Protein AF-A0A401USU6-F1 (afdb_monomer_lite)

Sequence (136 aa):
MRVVVKKDGTLGKVVIGNFDHKGKEMFHPVKFGSYYESDLQLLSEIEYAEANKQDYIDYIEKDFSWGTVIKTHTIGEYQIIEYTDSENTISFHPYINYIDTNYTFKSLEKAMTGVIIYKYDGANSRANEYLWKMIK

Seco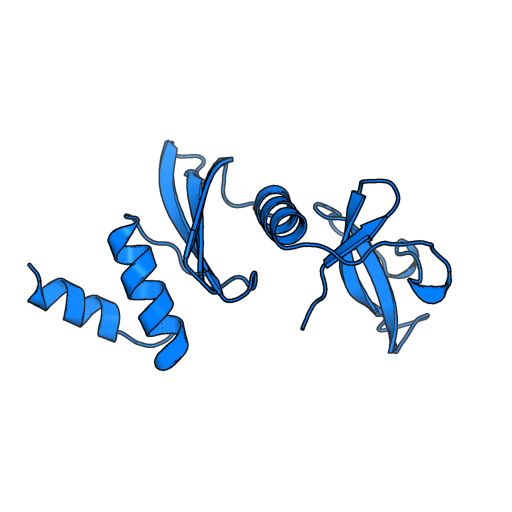ndary structure (DSSP, 8-state):
---EEEETTEEEEEEEB-STTBT-EEEEETT--S--GGGSEEGGGS--EE--HHHHHHHHHHH--SSEEEEEEEETTEEEEEEE-TT--EEEEEEETTEE----BSSHHHHHHHHHHHHHH-TT--HHHHHHHH--

pLDDT: mean 92.07, std 7.05, range [46.34, 98.5]

Foldseek 3Di:
DFFWKAAPNFIFTWDADVPPRHRFTWTGTAPNDDDDPVVTHGPVVGDIGGDDPVSLVVRLQSNDDQAHFPDWDDDPQKIWTFGAGPVRQTKIFMDGNSHGLVDIDRDPVLVVLVVVCCVPVNDPDPVSVVVVVVVD

Radius of gyration: 17.33 Å; chains: 1; bounding box: 37×31×53 Å

Organism: NCBI:txid360422

Structure (mmCIF, N/CA/C/O backbone):
data_AF-A0A401USU6-F1
#
_entry.id   AF-A0A401USU6-F1
#
loop_
_atom_site.group_PDB
_atom_site.id
_atom_site.type_symbol
_atom_site.label_atom_id
_atom_site.label_alt_id
_atom_site.label_comp_id
_atom_site.label_asym_id
_atom_site.label_entity_id
_atom_site.label_seq_id
_atom_site.pdbx_PDB_ins_code
_atom_site.Cartn_x
_atom_site.Cartn_y
_atom_site.Cartn_z
_atom_site.occupancy
_atom_site.B_iso_or_equiv
_atom_site.auth_seq_id
_atom_site.auth_comp_id
_atom_site.auth_asym_id
_atom_site.auth_atom_id
_atom_site.pdbx_PDB_model_num
ATOM 1 N N . MET A 1 1 ? -10.259 -9.257 3.876 1.00 46.34 1 MET A N 1
ATOM 2 C CA . MET A 1 1 ? -9.883 -7.981 3.231 1.00 46.34 1 MET A CA 1
ATOM 3 C C . MET A 1 1 ? -9.472 -7.031 4.346 1.00 46.34 1 MET A C 1
ATOM 5 O O . MET A 1 1 ? -10.231 -6.930 5.299 1.00 46.34 1 MET A O 1
ATOM 9 N N . ARG A 1 2 ? -8.269 -6.442 4.320 1.00 63.75 2 ARG A N 1
ATOM 10 C CA . ARG A 1 2 ? -7.890 -5.413 5.307 1.00 63.75 2 ARG A CA 1
ATOM 11 C C . ARG A 1 2 ? -8.489 -4.098 4.818 1.00 63.75 2 ARG A C 1
ATOM 13 O O . ARG A 1 2 ? -8.101 -3.627 3.756 1.00 63.75 2 ARG A O 1
ATOM 20 N N . VAL A 1 3 ? -9.499 -3.599 5.521 1.00 87.69 3 VAL A N 1
ATOM 21 C CA . VAL A 1 3 ? -10.271 -2.418 5.115 1.00 87.69 3 VAL A CA 1
ATOM 22 C C . VAL A 1 3 ? -9.495 -1.163 5.506 1.00 87.69 3 VAL A C 1
ATOM 24 O O . VAL A 1 3 ? -8.934 -1.110 6.599 1.00 87.69 3 VAL A O 1
ATOM 27 N N . VAL A 1 4 ? -9.433 -0.169 4.621 1.00 92.81 4 VAL A N 1
ATOM 28 C CA . VAL A 1 4 ? -8.962 1.179 4.973 1.00 92.81 4 VAL A CA 1
ATOM 29 C C . VAL A 1 4 ? -10.167 2.000 5.426 1.00 92.81 4 VAL A C 1
ATOM 31 O O . VAL A 1 4 ? -11.243 1.918 4.832 1.00 92.81 4 VAL A O 1
ATOM 34 N N . VAL A 1 5 ? -9.993 2.784 6.484 1.00 95.56 5 VAL A N 1
ATOM 35 C CA . VAL A 1 5 ? -11.005 3.699 7.024 1.00 95.56 5 VAL A CA 1
ATOM 36 C C . VAL A 1 5 ? -10.381 5.059 7.317 1.00 95.56 5 VAL A C 1
ATOM 38 O O . VAL A 1 5 ? -9.156 5.196 7.424 1.00 95.56 5 VAL A O 1
ATOM 41 N N . LYS A 1 6 ? -11.230 6.077 7.445 1.00 95.81 6 LYS A N 1
ATOM 42 C CA . LYS A 1 6 ? -10.829 7.461 7.693 1.00 95.81 6 LYS A CA 1
ATOM 43 C C . LYS A 1 6 ? -11.429 7.965 8.997 1.00 95.81 6 LYS A C 1
ATOM 45 O O . LYS A 1 6 ? -12.647 8.000 9.141 1.00 95.81 6 LYS A O 1
ATOM 50 N N . LYS A 1 7 ? -10.570 8.397 9.915 1.00 93.38 7 LYS A N 1
ATOM 51 C CA . LYS A 1 7 ? -10.929 8.964 11.218 1.00 93.38 7 LYS A CA 1
ATOM 52 C C . LYS A 1 7 ? -10.303 10.343 11.357 1.00 93.38 7 LYS A C 1
ATOM 54 O O . LYS A 1 7 ? -9.089 10.459 11.230 1.00 93.38 7 LYS A O 1
ATOM 59 N N . ASP A 1 8 ? -11.101 11.379 11.611 1.00 91.88 8 ASP A N 1
ATOM 60 C CA . ASP A 1 8 ? -10.613 12.755 11.823 1.00 91.88 8 ASP A CA 1
ATOM 61 C C . ASP A 1 8 ? -9.638 13.233 10.720 1.00 91.88 8 ASP A C 1
ATOM 63 O O . ASP A 1 8 ? -8.612 13.857 10.980 1.00 91.88 8 ASP A O 1
ATOM 67 N N . GLY A 1 9 ? -9.902 12.852 9.463 1.00 90.25 9 GLY A N 1
ATOM 68 C CA . GLY A 1 9 ? -9.023 13.138 8.318 1.00 90.25 9 GLY A CA 1
ATOM 69 C C . GLY A 1 9 ? -7.778 12.243 8.194 1.00 90.25 9 GLY A C 1
ATOM 70 O O . GLY A 1 9 ? -7.108 12.277 7.161 1.00 90.25 9 GLY A O 1
ATOM 71 N N . THR A 1 10 ? -7.498 11.399 9.185 1.00 94.00 10 THR A N 1
ATOM 72 C CA . THR A 1 10 ? -6.400 10.425 9.193 1.00 94.00 10 THR A CA 1
ATOM 73 C C . THR A 1 10 ? -6.845 9.101 8.581 1.00 94.00 10 THR A C 1
ATOM 75 O O . THR A 1 10 ? -7.875 8.543 8.955 1.00 94.00 10 THR A O 1
ATOM 78 N N . LEU A 1 11 ? -6.053 8.579 7.645 1.00 96.19 11 LEU A N 1
ATOM 79 C CA . LEU A 1 11 ? -6.266 7.254 7.065 1.00 96.19 11 LEU A CA 1
ATOM 80 C C . LEU A 1 11 ? -5.614 6.182 7.932 1.00 96.19 11 LEU A C 1
ATOM 82 O O . LEU A 1 11 ? -4.535 6.391 8.486 1.00 96.19 11 LEU A O 1
ATOM 86 N N . GLY A 1 12 ? -6.240 5.016 7.999 1.00 95.00 12 GLY A N 1
ATOM 87 C CA . GLY A 1 12 ? -5.697 3.863 8.698 1.00 95.00 12 GLY A CA 1
ATOM 88 C C . GLY A 1 12 ? -6.298 2.564 8.195 1.00 95.00 12 GLY A C 1
ATOM 89 O O . GLY A 1 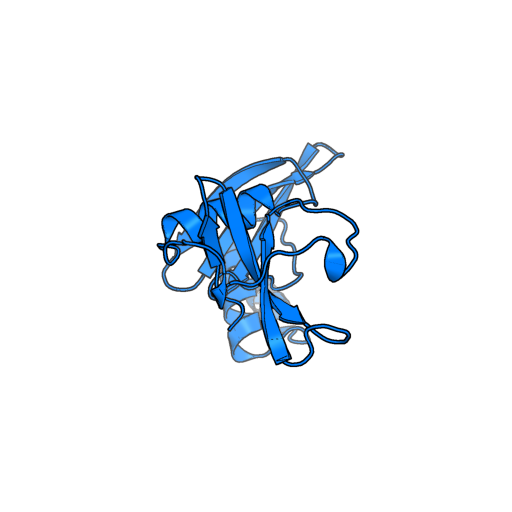12 ? -7.327 2.556 7.522 1.00 95.00 12 GLY A O 1
ATOM 90 N N . LYS A 1 13 ? -5.641 1.459 8.527 1.00 93.56 13 LYS A N 1
ATOM 91 C CA . LYS A 1 13 ? -6.138 0.111 8.259 1.00 93.56 13 LYS A CA 1
ATOM 92 C C . LYS A 1 13 ? -6.891 -0.420 9.474 1.00 93.56 13 LYS A C 1
ATOM 94 O O . LYS A 1 13 ? -6.515 -0.156 10.617 1.00 93.56 13 LYS A O 1
ATOM 99 N N . VAL A 1 14 ? -7.905 -1.230 9.216 1.00 94.25 14 VAL A N 1
ATOM 100 C CA . VAL A 1 14 ? -8.551 -2.060 10.229 1.00 94.25 14 VAL A CA 1
ATOM 101 C C . VAL A 1 14 ? -7.654 -3.260 10.529 1.00 94.25 14 VAL A C 1
ATOM 103 O O . VAL A 1 14 ? -7.253 -3.998 9.620 1.00 94.25 14 VAL A O 1
ATOM 106 N N . VAL A 1 15 ? -7.335 -3.458 11.805 1.00 92.56 15 VAL A N 1
ATOM 107 C CA . VAL A 1 15 ? -6.616 -4.635 12.309 1.00 92.56 15 VAL A CA 1
ATOM 108 C C . VAL A 1 15 ? -7.454 -5.363 13.352 1.00 92.56 15 VAL A C 1
ATOM 110 O O . VAL A 1 15 ? -8.334 -4.772 13.968 1.00 92.56 15 VAL A O 1
ATOM 113 N N . ILE A 1 16 ? -7.184 -6.653 13.542 1.00 93.06 16 ILE A N 1
ATOM 114 C CA . ILE A 1 16 ? -7.842 -7.461 14.571 1.00 93.06 16 ILE A CA 1
ATOM 115 C C . ILE A 1 16 ? -6.914 -7.555 15.779 1.00 93.06 16 ILE A C 1
ATOM 117 O O . ILE A 1 16 ? -5.756 -7.952 15.626 1.00 93.06 16 ILE A O 1
ATOM 121 N N . GLY A 1 17 ? -7.424 -7.193 16.957 1.00 92.00 17 GLY A N 1
ATOM 122 C CA . GLY A 1 17 ? -6.716 -7.362 18.223 1.00 92.00 17 GLY A CA 1
ATOM 123 C C . GLY A 1 17 ? -6.447 -8.840 18.516 1.00 92.00 17 GLY A C 1
ATOM 124 O O . GLY A 1 17 ? -7.240 -9.717 18.158 1.00 92.00 17 GLY A O 1
ATOM 125 N N . ASN A 1 18 ? -5.323 -9.129 19.167 1.00 89.12 18 ASN A N 1
ATOM 126 C CA . ASN A 1 18 ? -4.859 -10.484 19.462 1.00 89.12 18 ASN A CA 1
ATOM 127 C C . ASN A 1 18 ? -4.845 -10.799 20.966 1.00 89.12 18 ASN A C 1
ATOM 129 O O . ASN A 1 18 ? -4.983 -11.974 21.322 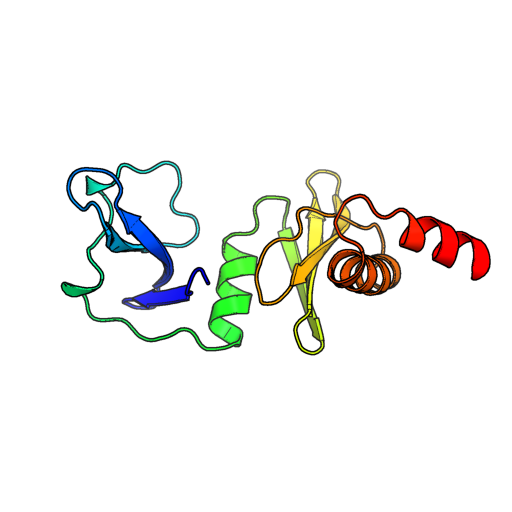1.00 89.12 18 ASN A O 1
ATOM 133 N N . PHE A 1 19 ? -4.703 -9.786 21.828 1.00 86.75 19 PHE A N 1
ATOM 134 C CA . PHE A 1 19 ? -4.539 -9.943 23.276 1.00 86.75 19 PHE A CA 1
ATOM 135 C C . PHE A 1 19 ? -5.755 -9.410 24.048 1.00 86.75 19 PHE A C 1
ATOM 137 O O . PHE A 1 19 ? -6.799 -10.065 24.065 1.00 86.75 19 PHE A O 1
ATOM 144 N N . ASP A 1 20 ? -5.640 -8.238 24.674 1.00 85.31 20 ASP A N 1
ATOM 145 C CA . ASP A 1 20 ? -6.680 -7.638 25.521 1.00 85.31 20 ASP A CA 1
ATOM 146 C C . ASP A 1 20 ? -7.961 -7.319 24.734 1.00 85.31 20 ASP A C 1
ATOM 148 O O . ASP A 1 20 ? -9.073 -7.358 25.266 1.00 85.31 20 ASP A O 1
ATOM 152 N N . HIS A 1 21 ? -7.819 -7.084 23.430 1.00 89.75 21 HIS A N 1
ATOM 153 C CA . HIS A 1 21 ? -8.902 -6.816 22.493 1.00 89.75 21 HIS A CA 1
ATOM 154 C C . HIS A 1 21 ? -9.067 -7.947 21.474 1.00 89.75 21 HIS A C 1
ATOM 156 O O . HIS A 1 21 ? -9.472 -7.706 20.336 1.00 89.75 21 HIS A O 1
ATOM 162 N N . LYS A 1 22 ? -8.769 -9.195 21.865 1.00 93.69 22 LYS A N 1
ATOM 163 C CA . LYS A 1 22 ? -8.831 -10.361 20.973 1.00 93.69 22 LYS A CA 1
ATOM 164 C C . LYS A 1 22 ? -10.127 -10.420 20.160 1.00 93.69 22 LYS A C 1
ATOM 166 O O . LYS A 1 22 ? -11.223 -10.497 20.714 1.00 93.69 22 LYS A O 1
ATOM 171 N N . GLY A 1 23 ? -9.985 -10.444 18.836 1.00 92.69 23 GLY A N 1
ATOM 172 C CA . GLY A 1 23 ? -11.102 -10.543 17.894 1.00 92.69 23 GLY A CA 1
ATOM 173 C C . GLY A 1 23 ? -11.862 -9.237 17.652 1.00 92.69 23 GLY A C 1
ATOM 174 O O . GLY A 1 23 ? -12.780 -9.234 16.837 1.00 92.69 23 GLY A O 1
ATOM 175 N N . LYS A 1 24 ? -11.498 -8.137 18.321 1.00 94.19 24 LYS A N 1
ATOM 176 C CA . LYS A 1 24 ? -12.095 -6.819 18.092 1.00 94.19 24 LYS A CA 1
ATOM 177 C C . LYS A 1 24 ? -11.359 -6.079 16.980 1.00 94.19 24 LYS A C 1
ATOM 179 O O . LYS A 1 24 ? -10.144 -6.205 16.832 1.00 94.19 24 LYS A O 1
ATOM 184 N N . GLU A 1 25 ? -12.105 -5.291 16.217 1.00 94.88 25 GLU A N 1
ATOM 185 C CA . GLU A 1 25 ? -11.564 -4.436 15.165 1.00 94.88 25 GLU A CA 1
ATOM 186 C C . GLU A 1 25 ? -10.996 -3.145 15.760 1.00 94.88 25 GLU A C 1
ATOM 188 O O . GLU A 1 25 ? -11.635 -2.473 16.575 1.00 94.88 25 GLU A O 1
ATOM 193 N N . MET A 1 26 ? -9.785 -2.793 15.340 1.00 94.56 26 MET A N 1
ATOM 194 C CA . MET A 1 26 ? -9.047 -1.639 15.838 1.00 94.56 26 MET A CA 1
ATOM 195 C C . MET A 1 26 ? -8.536 -0.786 14.679 1.00 94.56 26 MET A C 1
ATOM 197 O O . MET A 1 26 ? -8.170 -1.301 13.618 1.00 94.56 26 MET A O 1
ATOM 201 N N . PHE A 1 27 ? -8.492 0.524 14.894 1.00 95.31 27 PHE A N 1
ATOM 202 C CA . PHE A 1 27 ? -7.960 1.489 13.944 1.00 95.31 27 PHE A CA 1
ATOM 203 C C . PHE A 1 27 ? -6.444 1.612 14.095 1.00 95.31 27 PHE A C 1
ATOM 205 O O . PHE A 1 27 ? -5.951 2.047 15.135 1.00 95.31 27 PHE A O 1
ATOM 212 N N . HIS A 1 28 ? -5.712 1.271 13.035 1.00 94.00 28 HIS A N 1
ATOM 213 C CA . HIS A 1 28 ? -4.267 1.447 12.952 1.00 94.00 28 HIS A CA 1
ATOM 214 C C . HIS A 1 28 ? -3.934 2.528 11.916 1.00 94.00 28 HIS A C 1
ATOM 216 O O . HIS A 1 28 ? -4.037 2.263 10.712 1.00 94.00 28 HIS A O 1
ATOM 222 N N . PRO A 1 29 ? -3.499 3.729 12.334 1.00 93.94 29 PRO A N 1
ATOM 223 C CA . PRO A 1 29 ? -3.229 4.819 11.404 1.00 93.94 29 PRO A CA 1
ATOM 224 C C . PRO A 1 29 ? -2.086 4.483 10.432 1.00 93.94 29 PRO A C 1
ATOM 226 O O . PRO A 1 29 ? -1.213 3.659 10.717 1.00 93.94 29 PRO A O 1
ATOM 229 N N . VAL A 1 30 ? -2.105 5.100 9.251 1.00 92.56 30 VAL A N 1
ATOM 230 C CA . VAL A 1 30 ? -1.017 4.989 8.268 1.00 92.56 30 VAL A CA 1
ATOM 231 C C . VAL A 1 30 ? 0.273 5.587 8.832 1.00 92.56 30 VAL A C 1
ATOM 233 O O . VAL A 1 30 ? 0.218 6.539 9.610 1.00 92.56 30 VAL A O 1
ATOM 236 N N . LYS A 1 31 ? 1.436 5.028 8.464 1.00 85.88 31 LYS A N 1
ATOM 237 C CA . LYS A 1 31 ? 2.754 5.398 9.027 1.00 85.88 31 LYS A CA 1
ATOM 238 C C . LYS A 1 31 ? 2.865 5.276 10.554 1.00 85.88 31 LYS A C 1
ATOM 240 O O . LYS A 1 31 ? 3.847 5.738 11.133 1.00 85.88 31 LYS A O 1
ATOM 245 N N . PHE A 1 32 ? 1.908 4.631 11.216 1.00 77.69 32 PHE A N 1
ATOM 246 C CA . PHE A 1 32 ? 2.058 4.269 12.617 1.00 77.69 32 PHE A CA 1
ATOM 247 C C . PHE A 1 32 ? 3.148 3.200 12.698 1.00 77.69 32 PHE A C 1
ATOM 249 O O . PHE A 1 32 ? 3.040 2.162 12.043 1.00 77.69 32 PHE A O 1
ATOM 256 N N . GLY A 1 33 ? 4.248 3.529 13.378 1.00 78.69 33 GLY A N 1
ATOM 257 C CA . GLY A 1 33 ? 5.442 2.689 13.462 1.00 78.69 33 GLY A CA 1
ATOM 258 C C . GLY A 1 33 ? 5.208 1.421 14.285 1.00 78.69 33 GLY A C 1
ATOM 259 O O . GLY A 1 33 ? 4.144 0.809 14.243 1.00 78.69 33 GLY A O 1
ATOM 260 N N . SER A 1 34 ? 6.209 1.009 15.060 1.00 83.81 34 SER A N 1
ATOM 261 C CA . SER A 1 34 ? 5.994 -0.029 16.073 1.00 83.81 34 SER A CA 1
ATOM 262 C C . SER A 1 34 ? 4.906 0.412 17.053 1.00 83.81 34 SER A C 1
ATOM 264 O O . SER A 1 34 ? 4.906 1.565 17.482 1.00 83.81 34 SER A O 1
ATOM 266 N N . TYR A 1 35 ? 4.012 -0.505 17.419 1.00 84.44 35 TYR A N 1
ATOM 267 C CA . TYR A 1 35 ? 2.892 -0.220 18.310 1.00 84.44 35 TYR A CA 1
ATOM 268 C C . TYR A 1 35 ? 2.625 -1.362 19.283 1.00 84.44 35 TYR A C 1
ATOM 270 O O . TYR A 1 35 ? 2.886 -2.528 18.972 1.00 84.44 35 TYR A O 1
ATOM 278 N N . TYR A 1 36 ? 2.048 -1.018 20.432 1.00 87.81 36 TYR A N 1
ATOM 279 C CA . TYR A 1 36 ? 1.332 -1.962 21.277 1.00 87.81 36 TYR A CA 1
ATOM 280 C C . TYR A 1 36 ? -0.157 -1.919 20.951 1.00 87.81 36 TYR A C 1
ATOM 282 O O . TYR A 1 36 ? -0.699 -0.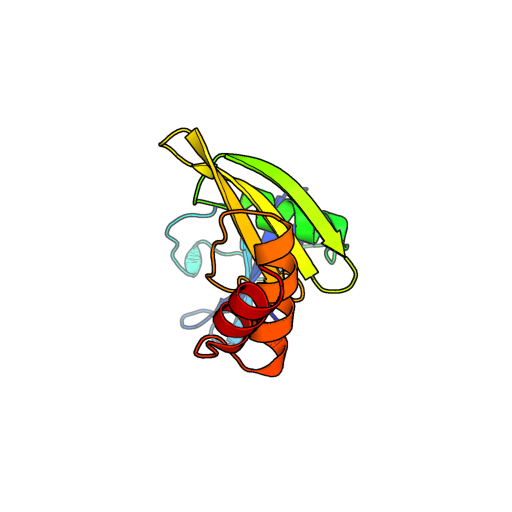895 20.542 1.00 87.81 36 TYR A O 1
ATOM 290 N N . GLU A 1 37 ? -0.849 -3.039 21.149 1.00 86.94 37 GLU A N 1
ATOM 291 C CA . GLU A 1 37 ? -2.298 -3.116 20.930 1.00 86.94 37 GLU A CA 1
ATOM 292 C C . GLU A 1 37 ? -3.062 -2.078 21.769 1.00 86.94 37 GLU A C 1
ATOM 294 O O . GLU A 1 37 ? -4.040 -1.511 21.295 1.00 86.94 37 GLU A O 1
ATOM 299 N N . SER A 1 38 ? -2.570 -1.766 22.972 1.00 88.44 38 SER A N 1
ATOM 300 C CA . SER A 1 38 ? -3.114 -0.724 23.852 1.00 88.44 38 SER A CA 1
ATOM 301 C C . SER A 1 38 ? -3.059 0.690 23.269 1.00 88.44 38 SER A C 1
ATOM 303 O O . SER A 1 38 ? -3.779 1.561 23.748 1.00 88.44 38 SER A O 1
ATOM 305 N N . ASP A 1 39 ? -2.212 0.930 22.265 1.00 90.25 39 ASP A N 1
ATOM 306 C CA . ASP A 1 39 ? -2.081 2.235 21.611 1.00 90.25 39 ASP A CA 1
ATOM 307 C C . ASP A 1 39 ? -3.140 2.436 20.512 1.00 90.25 39 ASP A C 1
ATOM 309 O O . ASP A 1 39 ? -3.309 3.545 19.999 1.00 90.25 39 ASP A O 1
ATOM 313 N N . LEU A 1 40 ? -3.844 1.367 20.119 1.00 92.75 40 LEU A N 1
ATOM 314 C CA . LEU A 1 40 ? -4.862 1.403 19.076 1.00 92.75 40 LEU A CA 1
ATOM 315 C C . LEU A 1 40 ? -6.249 1.684 19.656 1.00 92.75 40 LEU A C 1
ATOM 317 O O . LEU A 1 40 ? -6.595 1.262 20.756 1.00 92.75 40 LEU A O 1
ATOM 321 N N . GLN A 1 41 ? -7.082 2.354 18.864 1.00 93.94 41 GLN A N 1
ATOM 322 C CA . GLN A 1 41 ? -8.464 2.652 19.235 1.00 93.94 41 GLN A CA 1
ATOM 323 C C . GLN A 1 41 ? -9.406 1.579 18.692 1.00 93.94 41 GLN A C 1
ATOM 325 O O . GLN A 1 41 ? -9.280 1.164 17.538 1.00 93.94 41 GLN A O 1
ATOM 330 N N . LEU A 1 42 ? -10.369 1.146 19.505 1.00 95.06 42 LEU A N 1
ATOM 331 C CA . LEU A 1 42 ? -11.427 0.239 19.067 1.00 95.06 42 LEU A CA 1
ATOM 332 C C . LEU A 1 42 ? -12.335 0.938 18.056 1.00 95.06 42 LEU A C 1
ATOM 334 O O . LEU A 1 42 ? -12.847 2.020 18.329 1.00 95.06 42 LEU A O 1
ATOM 338 N N . LEU A 1 43 ? -12.588 0.298 16.912 1.00 94.38 43 LEU A N 1
ATOM 339 C CA . LEU A 1 43 ? -13.456 0.864 15.872 1.00 94.38 43 LEU A CA 1
ATOM 340 C C . LEU A 1 43 ? -14.905 1.030 16.330 1.00 94.38 43 LEU A C 1
ATOM 342 O O . LEU A 1 43 ? -15.588 1.936 15.872 1.00 94.38 43 LEU A O 1
ATOM 346 N N . SER A 1 44 ? -15.357 0.199 17.270 1.00 93.94 44 SER A N 1
ATOM 347 C CA . SER A 1 44 ? -16.680 0.320 17.889 1.00 93.94 44 SER A CA 1
ATOM 348 C C . SER A 1 44 ? -16.836 1.542 18.798 1.00 93.94 44 SER A C 1
ATOM 350 O O . SER A 1 44 ? -17.952 1.852 19.199 1.00 93.94 44 SER A O 1
ATOM 352 N N . GLU A 1 45 ? -15.735 2.195 19.173 1.00 94.75 45 GLU A N 1
ATOM 353 C CA . GLU A 1 45 ? -15.710 3.307 20.134 1.00 94.75 45 GLU A CA 1
ATOM 354 C C . GLU A 1 45 ? -15.373 4.649 19.473 1.00 94.75 45 GLU A C 1
ATOM 356 O O . GLU A 1 45 ? -15.243 5.665 20.155 1.00 94.75 45 GLU A O 1
ATOM 361 N N . ILE A 1 46 ? -15.222 4.667 18.148 1.00 94.56 46 ILE A N 1
ATOM 362 C CA . ILE A 1 46 ? -14.839 5.851 17.380 1.00 94.56 46 ILE A CA 1
ATOM 363 C C . ILE A 1 46 ? -15.767 6.033 16.185 1.00 94.56 46 ILE A C 1
ATOM 365 O O . ILE A 1 46 ? -16.248 5.070 15.590 1.00 94.56 46 ILE A O 1
ATOM 369 N N . GLU A 1 47 ? -15.973 7.284 15.791 1.00 95.94 47 GLU A N 1
ATOM 370 C CA . GLU A 1 47 ? -16.584 7.595 14.504 1.00 95.94 47 GLU A CA 1
ATOM 371 C C . GLU A 1 47 ? -15.534 7.491 13.393 1.00 95.94 47 GLU A C 1
ATOM 373 O O . GLU A 1 47 ? -14.394 7.944 13.537 1.00 95.94 47 GLU A O 1
ATOM 378 N N . TYR A 1 48 ? -15.913 6.884 12.272 1.00 95.31 48 TYR A N 1
ATOM 379 C CA . TYR A 1 48 ? -15.066 6.765 11.092 1.00 95.31 48 TYR A CA 1
ATOM 380 C C . TYR A 1 48 ? -15.918 6.726 9.823 1.00 95.31 48 TYR A C 1
ATOM 382 O O . TYR A 1 48 ? -17.114 6.437 9.856 1.00 95.31 48 TYR A O 1
ATOM 390 N N . ALA A 1 49 ? -15.282 6.999 8.689 1.00 94.75 49 ALA A N 1
ATOM 391 C CA . ALA A 1 49 ? -15.855 6.813 7.366 1.00 94.75 49 ALA A CA 1
ATOM 392 C C . ALA A 1 49 ? -15.154 5.661 6.637 1.00 94.75 49 ALA A C 1
ATOM 394 O O . ALA A 1 49 ? -13.946 5.452 6.792 1.00 94.75 49 ALA A O 1
ATOM 395 N N . GLU A 1 50 ? -15.903 4.931 5.812 1.00 92.00 50 GLU A N 1
ATOM 396 C CA . GLU A 1 50 ? -15.320 3.966 4.880 1.00 92.00 50 GLU A CA 1
ATOM 397 C C . GLU A 1 50 ? -14.454 4.684 3.836 1.00 92.00 50 GLU A C 1
ATOM 399 O O . GLU A 1 50 ? -14.815 5.753 3.334 1.00 92.00 50 GLU A O 1
ATOM 404 N N . ALA A 1 51 ? -13.302 4.098 3.502 1.00 92.94 51 ALA A N 1
ATOM 405 C CA . ALA A 1 51 ? -12.414 4.655 2.491 1.00 92.94 51 ALA A CA 1
ATOM 406 C C . ALA A 1 51 ? -13.006 4.515 1.084 1.00 92.94 51 ALA A C 1
ATOM 408 O O . ALA A 1 51 ? -13.425 3.433 0.664 1.00 92.94 51 ALA A O 1
ATOM 409 N N . ASN A 1 52 ? -12.964 5.602 0.316 1.00 93.50 52 ASN A N 1
ATOM 410 C CA . ASN A 1 52 ? -13.216 5.542 -1.120 1.00 93.50 52 ASN A CA 1
ATOM 411 C C . ASN A 1 52 ? -11.942 5.125 -1.888 1.00 93.50 52 ASN A C 1
ATOM 413 O O . ASN A 1 52 ? -10.861 4.983 -1.321 1.00 93.50 52 ASN A O 1
ATOM 417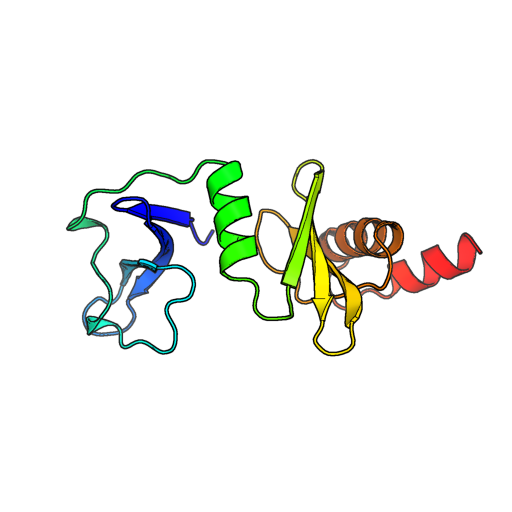 N N . LYS A 1 53 ? -12.045 4.948 -3.212 1.00 92.75 53 LYS A N 1
ATOM 418 C CA . LYS A 1 53 ? -10.907 4.530 -4.055 1.00 92.75 53 LYS A CA 1
ATOM 419 C C . LYS A 1 53 ? -9.687 5.449 -3.946 1.00 92.75 53 LYS A C 1
ATOM 421 O O . LYS A 1 53 ? -8.567 4.951 -3.996 1.00 92.75 53 LYS A O 1
ATOM 426 N N . GLN A 1 54 ? -9.900 6.758 -3.819 1.00 94.94 54 GLN A N 1
ATOM 427 C CA . GLN A 1 54 ? -8.810 7.717 -3.661 1.00 94.94 54 GLN A CA 1
ATOM 428 C C . GLN A 1 54 ? -8.165 7.578 -2.281 1.00 94.94 54 GLN A C 1
ATOM 430 O O . GLN A 1 54 ? -6.947 7.557 -2.197 1.00 94.94 54 GLN A O 1
ATOM 435 N N . ASP A 1 55 ? -8.951 7.375 -1.221 1.00 95.81 55 ASP A N 1
ATOM 436 C CA . ASP A 1 55 ? -8.416 7.133 0.125 1.00 95.81 55 ASP A CA 1
ATOM 437 C C . ASP A 1 55 ? -7.529 5.869 0.174 1.00 95.81 55 ASP A C 1
ATOM 439 O O . ASP A 1 55 ? -6.525 5.854 0.881 1.00 95.81 55 ASP A O 1
ATOM 443 N N . TYR A 1 56 ? -7.845 4.816 -0.592 1.00 95.62 56 TYR A N 1
ATOM 444 C CA . TYR A 1 56 ? -6.965 3.643 -0.711 1.00 95.62 56 TYR A CA 1
ATOM 445 C C . TYR A 1 56 ? -5.641 3.963 -1.417 1.00 95.62 56 TYR A C 1
ATOM 447 O O . TYR A 1 56 ? -4.597 3.479 -0.980 1.00 95.62 56 TYR A O 1
ATOM 455 N N . ILE A 1 57 ? -5.671 4.772 -2.482 1.00 95.94 57 ILE A N 1
ATOM 456 C CA . ILE A 1 57 ? -4.458 5.237 -3.176 1.00 95.94 57 ILE A CA 1
ATOM 457 C C . ILE A 1 57 ? -3.614 6.081 -2.217 1.00 95.94 57 ILE A C 1
ATOM 459 O O . ILE A 1 57 ? -2.448 5.773 -1.988 1.00 95.94 57 ILE A O 1
ATOM 463 N N . ASP A 1 58 ? -4.228 7.072 -1.573 1.00 96.00 58 ASP A N 1
ATOM 464 C CA . ASP A 1 58 ? -3.574 7.931 -0.588 1.00 96.00 58 ASP A CA 1
ATOM 465 C C . ASP A 1 58 ? -2.980 7.111 0.567 1.00 96.00 58 ASP A C 1
ATOM 467 O O . ASP A 1 58 ? -1.913 7.445 1.083 1.00 96.00 58 ASP A O 1
ATOM 471 N N . TYR A 1 59 ? -3.662 6.041 0.993 1.00 95.62 59 TYR A N 1
ATOM 472 C CA . TYR A 1 59 ? -3.155 5.134 2.016 1.00 95.62 59 TYR A CA 1
ATOM 473 C C . TYR A 1 59 ? -1.890 4.420 1.538 1.00 95.62 59 TYR A C 1
ATOM 475 O O . TYR A 1 59 ? -0.883 4.493 2.237 1.00 95.62 59 TYR A O 1
ATOM 483 N N . ILE A 1 60 ? -1.907 3.754 0.375 1.00 95.25 60 ILE A N 1
ATOM 484 C C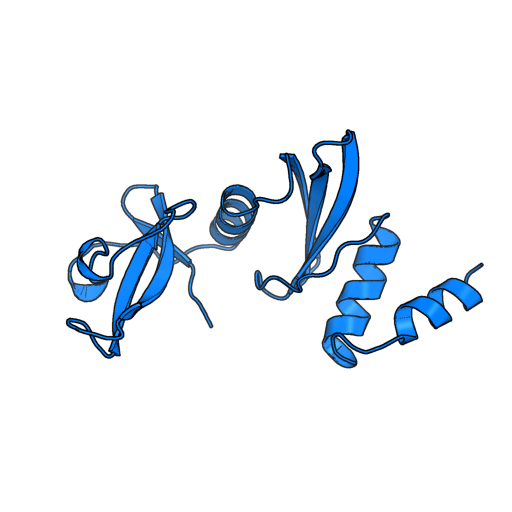A . ILE A 1 60 ? -0.731 3.000 -0.093 1.00 95.25 60 ILE A CA 1
ATOM 485 C C . ILE A 1 60 ? 0.451 3.925 -0.394 1.00 95.25 60 ILE A C 1
ATOM 487 O O . ILE A 1 60 ? 1.575 3.566 -0.063 1.00 95.25 60 ILE A O 1
ATOM 491 N N . GLU A 1 61 ? 0.217 5.131 -0.921 1.00 96.19 61 GLU A N 1
ATOM 492 C CA . GLU A 1 61 ? 1.271 6.128 -1.149 1.00 96.19 61 GLU A CA 1
ATOM 493 C C . GLU A 1 61 ? 1.889 6.606 0.167 1.00 96.19 61 GLU A C 1
ATOM 495 O O . GLU A 1 61 ? 3.112 6.688 0.294 1.00 96.19 61 GLU A O 1
ATOM 500 N N . LYS A 1 62 ? 1.054 6.881 1.178 1.00 94.75 62 LYS A N 1
ATOM 501 C CA . LYS A 1 62 ? 1.532 7.267 2.509 1.00 94.75 62 LYS A CA 1
ATOM 502 C C . LYS A 1 62 ? 2.211 6.113 3.223 1.00 94.75 62 LYS A C 1
ATOM 504 O O . LYS A 1 62 ? 3.175 6.361 3.931 1.00 94.75 62 LYS A O 1
ATOM 509 N N . ASP A 1 63 ? 1.755 4.874 3.079 1.00 93.56 63 ASP A N 1
ATOM 510 C CA . ASP A 1 63 ? 2.358 3.706 3.732 1.00 93.56 63 ASP A CA 1
ATOM 511 C C . ASP A 1 63 ? 3.687 3.308 3.068 1.00 93.56 63 ASP A C 1
ATOM 513 O O . ASP A 1 63 ? 4.603 2.838 3.744 1.00 93.56 63 ASP A O 1
ATOM 517 N N . PHE A 1 64 ? 3.853 3.630 1.782 1.00 94.31 64 PHE A N 1
ATOM 518 C CA . PHE A 1 64 ? 5.019 3.289 0.974 1.00 94.31 64 PHE A CA 1
ATOM 519 C C . PHE A 1 64 ? 6.345 3.721 1.614 1.00 94.31 64 PHE A C 1
ATOM 521 O O . PHE A 1 64 ? 6.565 4.896 1.920 1.00 94.31 64 PHE A O 1
ATOM 528 N N . SER A 1 65 ? 7.234 2.760 1.861 1.00 92.50 65 SER A N 1
ATOM 529 C CA . SER A 1 65 ? 8.483 2.969 2.607 1.00 92.50 65 SER A CA 1
ATOM 530 C C . SER A 1 65 ? 9.748 2.776 1.768 1.00 92.50 65 SER A C 1
ATOM 532 O O . SER A 1 65 ? 10.836 3.086 2.246 1.00 92.50 65 SER A O 1
ATOM 534 N N . TRP A 1 66 ? 9.629 2.304 0.523 1.00 92.62 66 TRP A N 1
ATOM 535 C CA . TRP A 1 66 ? 10.782 1.974 -0.325 1.00 92.62 66 TRP A CA 1
ATOM 536 C C . TRP A 1 66 ? 11.353 3.152 -1.125 1.00 92.62 66 TRP A C 1
ATOM 538 O O . TRP A 1 66 ? 12.351 2.983 -1.822 1.00 92.62 66 TRP A O 1
ATOM 548 N N . GLY A 1 67 ? 10.757 4.340 -1.029 1.00 94.81 67 GLY A N 1
ATOM 549 C CA . GLY A 1 67 ? 11.269 5.547 -1.670 1.00 94.81 67 GLY A CA 1
ATOM 550 C C . GLY A 1 67 ? 10.232 6.659 -1.771 1.00 94.81 67 GLY A C 1
ATOM 551 O O . GLY A 1 67 ? 9.193 6.620 -1.111 1.00 94.81 67 GLY A O 1
ATOM 552 N N . THR A 1 68 ? 10.523 7.650 -2.608 1.00 97.25 68 THR A N 1
ATOM 553 C CA . THR A 1 68 ? 9.635 8.789 -2.856 1.00 97.25 68 THR A CA 1
ATOM 554 C C . THR A 1 68 ? 8.681 8.455 -3.991 1.00 97.25 68 THR A C 1
ATOM 556 O O . THR A 1 68 ? 9.117 8.231 -5.120 1.00 97.25 68 THR A O 1
ATOM 559 N N . VAL A 1 69 ? 7.379 8.443 -3.702 1.00 98.06 69 VAL A N 1
ATOM 560 C CA . VAL A 1 69 ? 6.334 8.251 -4.714 1.00 98.06 69 VAL A CA 1
ATOM 561 C C . VAL A 1 69 ? 6.379 9.396 -5.728 1.00 98.06 69 VAL A C 1
ATOM 563 O O . VAL A 1 69 ? 6.318 10.566 -5.359 1.00 98.06 69 VAL A O 1
ATOM 566 N N . ILE A 1 70 ? 6.471 9.045 -7.010 1.00 98.12 70 ILE A N 1
ATOM 567 C CA . ILE A 1 70 ? 6.349 9.970 -8.141 1.00 98.12 70 ILE A CA 1
ATOM 568 C C . ILE A 1 70 ? 4.890 10.010 -8.599 1.00 98.12 70 ILE A C 1
ATOM 570 O O . ILE A 1 70 ? 4.320 11.085 -8.790 1.00 98.12 70 ILE A O 1
ATOM 574 N N . LYS A 1 71 ? 4.294 8.829 -8.813 1.00 97.88 71 LYS A N 1
ATOM 575 C CA . LYS A 1 71 ? 2.940 8.685 -9.353 1.00 97.88 71 LYS A CA 1
ATOM 576 C C . LYS A 1 71 ? 2.372 7.297 -9.077 1.00 97.88 71 LYS A C 1
ATOM 578 O O . LYS A 1 71 ? 3.070 6.302 -9.238 1.00 97.88 71 LYS A O 1
ATOM 583 N N . THR A 1 72 ? 1.073 7.220 -8.803 1.00 98.31 72 THR A N 1
ATOM 584 C CA . THR A 1 72 ? 0.335 5.951 -8.823 1.00 98.31 72 THR A CA 1
ATOM 585 C C . THR A 1 72 ? -0.451 5.795 -10.123 1.00 98.31 72 THR A C 1
ATOM 587 O O . THR A 1 72 ? -1.308 6.612 -10.468 1.00 98.31 72 THR A O 1
ATOM 590 N N . HIS A 1 73 ? -0.180 4.721 -10.861 1.00 97.94 73 HIS A N 1
ATOM 591 C CA . HIS A 1 73 ? -0.919 4.341 -12.066 1.00 97.94 73 HIS A CA 1
ATOM 592 C C . HIS A 1 73 ? -2.012 3.345 -11.689 1.00 97.94 73 HIS A C 1
ATOM 594 O O . HIS A 1 73 ? -1.713 2.319 -11.090 1.00 97.94 73 HIS A O 1
ATOM 600 N N . THR A 1 74 ? -3.269 3.618 -12.043 1.00 97.19 74 THR A N 1
ATOM 601 C CA . THR A 1 74 ? -4.405 2.735 -11.720 1.00 97.19 74 THR A CA 1
ATOM 602 C C . THR A 1 74 ? -5.089 2.252 -12.992 1.00 97.19 74 THR A C 1
ATOM 604 O O . THR A 1 74 ? -5.500 3.069 -13.816 1.00 97.19 74 THR A O 1
ATOM 607 N N . ILE A 1 75 ? -5.251 0.934 -13.139 1.00 95.25 75 ILE A N 1
ATOM 608 C CA . ILE A 1 75 ? -5.987 0.306 -14.245 1.00 95.25 75 ILE A CA 1
ATOM 609 C C . ILE A 1 75 ? -6.843 -0.828 -13.683 1.00 95.25 75 ILE A C 1
ATOM 611 O O . ILE A 1 75 ? -6.334 -1.882 -13.311 1.00 95.25 75 ILE A O 1
ATOM 615 N N . GLY A 1 76 ? -8.161 -0.620 -13.628 1.00 94.62 76 GLY A N 1
ATOM 616 C CA . GLY A 1 76 ? -9.078 -1.595 -13.036 1.00 94.62 76 GLY A CA 1
ATOM 617 C C . GLY A 1 76 ? -8.712 -1.898 -11.579 1.00 94.62 76 GLY A C 1
ATOM 618 O O . GLY A 1 76 ? -8.718 -1.002 -10.740 1.00 94.62 76 GLY A O 1
ATOM 619 N N . GLU A 1 77 ? -8.396 -3.160 -11.292 1.00 95.69 77 GLU A N 1
ATOM 620 C CA . GLU A 1 77 ? -7.983 -3.637 -9.964 1.00 95.69 77 GLU A CA 1
ATOM 621 C C . GLU A 1 77 ? -6.488 -3.458 -9.668 1.00 95.69 77 GLU A C 1
ATOM 623 O O . GLU A 1 77 ? -6.070 -3.669 -8.531 1.00 95.69 77 GLU A O 1
ATOM 628 N N . TYR A 1 78 ? -5.683 -3.084 -10.662 1.00 97.25 78 TYR A N 1
ATOM 629 C CA . TYR A 1 78 ? -4.234 -2.960 -10.532 1.00 97.25 78 TYR A CA 1
ATOM 630 C C . TYR A 1 78 ? -3.845 -1.527 -10.193 1.00 97.25 78 TYR A C 1
ATOM 632 O O . TYR A 1 78 ? -4.342 -0.574 -10.803 1.00 97.25 78 TYR A O 1
ATOM 640 N N . GLN A 1 79 ? -2.925 -1.379 -9.246 1.00 98.00 79 GLN A N 1
ATOM 641 C CA . GLN A 1 79 ? -2.253 -0.117 -8.958 1.00 98.00 79 GLN A CA 1
ATOM 642 C C . GLN A 1 79 ? -0.748 -0.341 -9.089 1.00 98.00 79 GLN A C 1
ATOM 644 O O . GLN A 1 79 ? -0.252 -1.407 -8.744 1.00 98.00 79 GLN A O 1
ATOM 649 N N . ILE A 1 80 ? -0.011 0.632 -9.612 1.00 98.38 80 ILE A N 1
ATOM 650 C CA . ILE A 1 80 ? 1.447 0.565 -9.734 1.00 98.38 80 ILE A CA 1
ATOM 651 C C . ILE A 1 80 ? 2.008 1.881 -9.219 1.00 98.38 80 ILE A C 1
ATOM 653 O O . ILE A 1 80 ? 1.787 2.925 -9.832 1.00 98.38 80 ILE A O 1
ATOM 657 N N . ILE A 1 81 ? 2.731 1.820 -8.105 1.00 98.44 81 ILE A N 1
ATOM 658 C CA . ILE A 1 81 ? 3.478 2.955 -7.571 1.00 98.44 81 ILE A CA 1
ATOM 659 C C . ILE A 1 81 ? 4.773 3.081 -8.372 1.00 98.44 81 ILE A C 1
ATOM 661 O O . ILE A 1 81 ? 5.623 2.192 -8.350 1.00 98.44 81 ILE A O 1
ATOM 665 N N . GLU A 1 82 ? 4.918 4.187 -9.088 1.00 98.50 82 GLU A N 1
ATOM 666 C CA . GLU A 1 82 ? 6.182 4.659 -9.641 1.00 98.50 82 GLU A CA 1
ATOM 667 C C . GLU A 1 82 ? 6.884 5.500 -8.577 1.00 98.50 82 GLU A C 1
ATOM 669 O O . GLU A 1 82 ? 6.297 6.440 -8.033 1.00 98.50 82 GLU A O 1
ATOM 674 N N . TYR A 1 83 ? 8.127 5.155 -8.260 1.00 98.44 83 TYR A N 1
ATOM 675 C CA . TYR A 1 83 ? 8.879 5.805 -7.194 1.00 98.44 83 TYR A CA 1
ATOM 676 C C . TYR A 1 83 ? 10.366 5.887 -7.519 1.00 98.44 83 TYR A C 1
ATOM 678 O O . TYR A 1 83 ? 10.891 5.099 -8.311 1.00 98.44 83 TYR A O 1
ATOM 686 N N . THR A 1 84 ? 11.042 6.822 -6.858 1.00 98.06 84 THR A N 1
ATOM 687 C CA . THR A 1 84 ? 12.503 6.907 -6.841 1.00 98.06 84 THR A CA 1
ATOM 688 C C . THR A 1 84 ? 13.034 6.352 -5.527 1.00 98.06 84 THR A C 1
ATOM 690 O O . THR A 1 84 ? 12.574 6.754 -4.456 1.00 98.06 84 THR A O 1
ATOM 693 N N . ASP A 1 85 ? 13.998 5.437 -5.593 1.00 94.00 85 ASP A N 1
ATOM 694 C CA . ASP A 1 85 ? 14.700 4.928 -4.411 1.00 94.00 85 ASP A CA 1
ATOM 695 C C . ASP A 1 85 ? 15.851 5.855 -3.962 1.00 94.00 85 ASP A C 1
ATOM 697 O O . ASP A 1 85 ? 16.094 6.918 -4.540 1.00 94.00 85 ASP A O 1
ATOM 701 N N . SER A 1 86 ? 16.572 5.459 -2.908 1.00 92.25 86 SER A N 1
ATOM 702 C CA . SER A 1 86 ? 17.709 6.216 -2.362 1.00 92.25 86 SER A CA 1
ATOM 703 C C . SER A 1 86 ? 18.893 6.356 -3.324 1.00 92.25 86 SER A C 1
ATOM 705 O O . SER A 1 86 ? 19.750 7.210 -3.110 1.00 92.25 86 SER A O 1
ATOM 707 N N . GLU A 1 87 ? 18.961 5.528 -4.368 1.00 94.44 87 GLU A N 1
ATOM 708 C CA . GLU A 1 87 ? 19.997 5.575 -5.405 1.00 94.44 87 GLU A CA 1
ATOM 709 C C . GLU A 1 87 ? 19.549 6.404 -6.622 1.00 94.44 87 GLU A C 1
ATOM 711 O O . GLU A 1 87 ? 20.219 6.414 -7.653 1.00 94.44 87 GLU A O 1
ATOM 716 N N . ASN A 1 88 ? 18.422 7.120 -6.512 1.00 94.19 88 ASN A N 1
ATOM 717 C CA . ASN A 1 88 ? 17.762 7.842 -7.600 1.00 94.19 88 ASN A CA 1
ATOM 718 C C . ASN A 1 88 ? 17.343 6.946 -8.780 1.00 94.19 88 ASN A C 1
ATOM 720 O O . ASN A 1 88 ? 17.182 7.425 -9.906 1.00 94.19 88 ASN A O 1
ATOM 724 N N . THR A 1 89 ? 17.132 5.651 -8.544 1.00 96.44 89 THR A N 1
ATOM 725 C CA . THR A 1 89 ? 16.634 4.740 -9.574 1.00 96.44 89 THR A CA 1
ATOM 726 C C . THR A 1 89 ? 15.109 4.735 -9.581 1.00 96.44 89 THR A C 1
ATOM 728 O O . THR A 1 89 ? 14.467 4.527 -8.550 1.00 96.44 89 THR A O 1
ATOM 731 N N . ILE A 1 90 ? 14.515 4.921 -10.764 1.00 98.06 90 ILE A N 1
ATOM 732 C CA . ILE A 1 90 ? 13.066 4.792 -10.953 1.00 98.06 90 ILE A CA 1
ATOM 733 C C . ILE A 1 90 ? 12.694 3.309 -10.974 1.00 98.06 90 ILE A C 1
ATOM 735 O O . ILE A 1 90 ? 13.256 2.514 -11.735 1.00 98.06 90 ILE A O 1
ATOM 739 N N . SER A 1 91 ? 11.732 2.944 -10.135 1.00 97.94 91 SER A N 1
ATOM 740 C CA . SER A 1 91 ? 11.210 1.587 -10.014 1.00 97.94 91 SER A CA 1
ATOM 741 C C . SER A 1 91 ? 9.679 1.600 -9.923 1.00 97.94 91 SER A C 1
ATOM 743 O O . SER A 1 91 ? 9.059 2.623 -9.639 1.00 97.94 91 SER A O 1
ATOM 745 N N . PHE A 1 92 ? 9.066 0.449 -10.199 1.00 97.94 92 PHE A N 1
ATOM 746 C CA . PHE A 1 92 ? 7.616 0.288 -10.296 1.00 97.94 92 PHE A CA 1
ATOM 747 C C . PHE A 1 92 ? 7.159 -0.857 -9.397 1.00 97.94 92 PHE A C 1
ATOM 749 O O . PHE A 1 92 ? 7.583 -1.998 -9.598 1.00 97.94 92 PHE A O 1
ATOM 756 N N . HIS A 1 93 ? 6.298 -0.555 -8.428 1.00 97.75 93 HIS A N 1
ATOM 757 C CA . HIS A 1 93 ? 5.813 -1.503 -7.432 1.00 97.75 93 HIS A CA 1
ATOM 758 C C . HIS A 1 93 ? 4.302 -1.746 -7.588 1.00 97.75 93 HIS A C 1
ATOM 760 O O . HIS A 1 93 ? 3.520 -0.817 -7.367 1.00 97.75 93 HIS A O 1
ATOM 766 N N . PRO A 1 94 ? 3.852 -2.949 -7.989 1.00 97.38 94 PRO A N 1
ATOM 767 C CA . PRO A 1 94 ? 2.442 -3.236 -8.174 1.00 97.38 94 PRO A CA 1
ATOM 768 C C . PRO A 1 94 ? 1.719 -3.611 -6.878 1.00 97.38 94 PRO A C 1
ATOM 770 O O . PRO A 1 94 ? 2.253 -4.280 -5.996 1.00 97.38 94 PRO A O 1
ATOM 773 N N . TYR A 1 95 ? 0.439 -3.272 -6.852 1.00 96.94 95 TYR A N 1
ATOM 774 C CA . TYR A 1 95 ? -0.574 -3.700 -5.901 1.00 96.94 95 TYR A CA 1
ATOM 775 C C . TYR A 1 95 ? -1.751 -4.298 -6.686 1.00 96.94 95 TYR A C 1
ATOM 777 O O . TYR A 1 95 ? -2.046 -3.877 -7.811 1.00 96.94 95 TYR A O 1
ATOM 785 N N . ILE A 1 96 ? -2.448 -5.267 -6.090 1.00 96.31 96 ILE A N 1
ATOM 786 C CA . ILE A 1 96 ? -3.698 -5.831 -6.622 1.00 96.31 96 ILE A CA 1
ATOM 787 C C . ILE A 1 96 ? -4.790 -5.592 -5.590 1.00 96.31 96 ILE A C 1
ATOM 789 O O . ILE A 1 96 ? -4.681 -6.063 -4.460 1.00 96.31 96 ILE A O 1
ATOM 793 N N . ASN A 1 97 ? -5.849 -4.873 -5.966 1.00 95.38 97 ASN A N 1
ATOM 794 C CA . ASN A 1 97 ? -6.899 -4.437 -5.041 1.00 95.38 97 ASN A CA 1
ATOM 795 C C . ASN A 1 97 ? -6.306 -3.777 -3.782 1.00 95.38 97 ASN A C 1
ATOM 797 O O . ASN A 1 97 ? -6.710 -4.088 -2.661 1.00 95.38 97 ASN A O 1
ATOM 801 N N . TYR A 1 98 ? -5.315 -2.900 -3.979 1.00 94.56 98 TYR A N 1
ATOM 802 C CA . TYR A 1 98 ? -4.589 -2.182 -2.924 1.00 94.56 98 TYR A CA 1
ATOM 803 C C . TYR A 1 98 ? -3.799 -3.077 -1.955 1.00 94.56 98 TYR A C 1
ATOM 805 O O . TYR A 1 98 ? -3.346 -2.617 -0.908 1.00 94.56 98 TYR A O 1
ATOM 813 N N . ILE A 1 99 ? -3.606 -4.353 -2.297 1.00 92.44 99 ILE A N 1
ATOM 814 C CA . ILE A 1 99 ? -2.774 -5.292 -1.547 1.00 92.44 99 ILE A CA 1
ATOM 815 C C . ILE A 1 99 ? -1.408 -5.369 -2.217 1.00 92.44 99 ILE A C 1
ATOM 817 O O . ILE A 1 99 ? -1.306 -5.610 -3.420 1.00 92.44 99 ILE A O 1
ATOM 821 N N . ASP A 1 100 ? -0.379 -5.154 -1.406 1.00 93.31 100 ASP A N 1
ATOM 822 C CA . ASP A 1 100 ? 1.026 -5.225 -1.790 1.00 93.31 100 ASP A CA 1
ATOM 823 C C . ASP A 1 100 ? 1.364 -6.598 -2.398 1.00 93.31 100 ASP A C 1
ATOM 825 O O . ASP A 1 100 ? 1.036 -7.641 -1.823 1.00 93.31 100 ASP A O 1
ATOM 829 N N . THR A 1 101 ? 1.999 -6.597 -3.573 1.00 93.81 101 THR A N 1
ATOM 830 C CA . THR A 1 101 ? 2.458 -7.832 -4.230 1.00 93.81 101 THR A CA 1
ATOM 831 C C . THR A 1 101 ? 3.852 -8.258 -3.778 1.00 93.81 101 THR A C 1
ATOM 833 O O . THR A 1 101 ? 4.200 -9.429 -3.940 1.00 93.81 101 THR A O 1
ATOM 836 N N . ASN A 1 102 ? 4.628 -7.342 -3.190 1.00 92.31 102 ASN A N 1
ATOM 837 C CA . ASN A 1 102 ? 6.036 -7.473 -2.830 1.00 92.31 102 ASN A CA 1
ATOM 838 C C . ASN A 1 102 ? 6.951 -7.743 -4.044 1.00 92.31 102 ASN A C 1
ATOM 840 O O . ASN A 1 102 ? 7.916 -8.504 -3.959 1.00 92.31 102 ASN A O 1
ATOM 844 N N . TYR A 1 103 ? 6.631 -7.143 -5.197 1.00 92.31 103 TYR A N 1
ATOM 845 C CA . TYR A 1 103 ? 7.420 -7.233 -6.432 1.00 92.31 103 TYR A CA 1
ATOM 846 C C . TYR A 1 103 ? 7.821 -5.851 -6.930 1.00 92.31 103 TYR A C 1
ATOM 848 O O . TYR A 1 103 ? 7.033 -4.919 -6.900 1.00 92.31 103 TYR A O 1
ATOM 856 N N . THR A 1 104 ? 9.024 -5.729 -7.484 1.00 94.50 104 THR A N 1
ATOM 857 C CA . THR A 1 104 ? 9.492 -4.470 -8.071 1.00 94.50 104 THR A CA 1
ATOM 858 C C . THR A 1 104 ? 10.017 -4.698 -9.481 1.00 94.50 104 THR A C 1
ATOM 860 O O . THR A 1 104 ? 10.762 -5.641 -9.748 1.00 94.50 104 THR A O 1
ATOM 863 N N . PHE A 1 105 ? 9.654 -3.799 -10.391 1.00 95.12 105 PHE A N 1
ATOM 864 C CA . PHE A 1 105 ? 10.041 -3.830 -11.797 1.00 95.12 105 PHE A CA 1
ATOM 865 C C . PHE A 1 105 ? 10.783 -2.552 -12.195 1.00 95.12 105 PHE A C 1
ATOM 867 O O . PHE A 1 105 ? 10.683 -1.517 -11.543 1.00 95.12 105 PHE A O 1
ATOM 874 N N . LYS A 1 106 ? 11.533 -2.627 -13.300 1.00 94.56 106 LYS A N 1
ATOM 875 C CA . LYS A 1 106 ? 12.349 -1.518 -13.831 1.00 94.56 106 LYS A CA 1
ATOM 876 C C . LYS A 1 106 ? 11.681 -0.727 -14.966 1.00 94.56 106 LYS A C 1
ATOM 878 O O . LYS A 1 106 ? 12.304 0.166 -15.522 1.00 94.56 106 LYS A O 1
ATOM 883 N N . SER A 1 107 ? 10.449 -1.070 -15.344 1.00 95.38 107 SER A N 1
ATOM 884 C CA . SER A 1 107 ? 9.628 -0.274 -16.267 1.00 95.38 107 SER A CA 1
ATOM 885 C C . SER A 1 107 ? 8.141 -0.507 -16.001 1.00 95.38 107 SER A C 1
ATOM 887 O O . SER A 1 107 ? 7.767 -1.545 -15.440 1.00 95.38 107 SER A O 1
ATOM 889 N N . LEU A 1 108 ? 7.299 0.434 -16.432 1.00 96.31 108 LEU A N 1
ATOM 890 C CA . LEU A 1 108 ? 5.849 0.358 -16.265 1.00 96.31 108 LEU A CA 1
ATOM 891 C C . LEU A 1 108 ? 5.243 -0.831 -17.024 1.00 96.31 108 LEU A C 1
ATOM 893 O O . LEU A 1 108 ? 4.394 -1.539 -16.492 1.00 96.31 108 LEU A O 1
ATOM 897 N N . GLU A 1 109 ? 5.709 -1.110 -18.241 1.00 94.50 109 GLU A N 1
ATOM 898 C CA . GLU A 1 109 ? 5.225 -2.223 -19.068 1.00 94.50 109 GLU A CA 1
ATOM 899 C C . GLU A 1 109 ? 5.550 -3.571 -18.417 1.00 94.50 109 GLU A C 1
ATOM 901 O O . GLU A 1 109 ? 4.719 -4.488 -18.390 1.00 94.50 109 GLU A O 1
ATOM 906 N N . LYS A 1 110 ? 6.760 -3.693 -17.851 1.00 93.94 110 LYS A N 1
ATOM 907 C CA . LYS A 1 110 ? 7.167 -4.884 -17.099 1.00 93.94 110 LYS A CA 1
ATOM 908 C C . LYS A 1 110 ? 6.330 -5.060 -15.841 1.00 93.94 110 LYS A C 1
ATOM 910 O O . LYS A 1 110 ? 5.936 -6.184 -15.554 1.00 93.94 110 LYS A O 1
ATOM 915 N N . ALA A 1 111 ? 6.030 -3.974 -15.129 1.00 95.75 111 ALA A N 1
ATOM 916 C CA . ALA A 1 111 ? 5.143 -4.020 -13.972 1.00 95.75 111 ALA A CA 1
ATOM 917 C C . ALA A 1 111 ? 3.723 -4.449 -14.361 1.00 95.75 111 ALA A C 1
ATOM 919 O O . ALA A 1 111 ? 3.154 -5.310 -13.701 1.00 95.75 111 ALA A O 1
ATOM 920 N N . MET A 1 112 ? 3.188 -3.926 -15.468 1.00 94.56 112 MET A N 1
ATOM 921 C CA . MET A 1 112 ? 1.849 -4.254 -15.968 1.00 94.56 112 MET A CA 1
ATOM 922 C C . MET A 1 112 ? 1.705 -5.736 -16.331 1.00 94.56 112 MET A C 1
ATOM 924 O O . MET A 1 112 ? 0.796 -6.428 -15.885 1.00 94.56 112 MET A O 1
ATOM 928 N N . THR A 1 113 ? 2.630 -6.248 -17.136 1.00 93.50 113 THR A N 1
ATOM 929 C CA . THR A 1 113 ? 2.638 -7.669 -17.518 1.00 93.50 113 THR A CA 1
ATOM 930 C C . THR A 1 113 ? 2.945 -8.565 -16.320 1.00 93.50 113 THR A C 1
ATOM 932 O O . THR A 1 113 ? 2.312 -9.604 -16.142 1.00 93.50 113 THR A O 1
ATOM 935 N N . GLY A 1 114 ? 3.878 -8.142 -15.466 1.00 93.56 114 GLY A N 1
ATOM 936 C CA . GLY A 1 114 ? 4.272 -8.853 -14.259 1.00 93.56 114 GLY A CA 1
ATOM 937 C C . GLY A 1 114 ? 3.135 -9.001 -13.253 1.00 93.56 114 GLY A C 1
ATOM 938 O O . GLY A 1 114 ? 2.933 -10.102 -12.753 1.00 93.56 114 GLY A O 1
ATOM 939 N N . VAL A 1 115 ? 2.360 -7.943 -12.993 1.00 95.44 115 VAL A N 1
ATOM 940 C CA . VAL A 1 115 ? 1.248 -7.990 -12.029 1.00 95.44 115 VAL A CA 1
ATOM 941 C C . VAL A 1 115 ? 0.091 -8.863 -12.516 1.00 95.44 115 VAL A C 1
ATOM 943 O O . VAL A 1 115 ? -0.498 -9.599 -11.725 1.00 95.44 115 VAL A O 1
ATOM 946 N N . ILE A 1 116 ? -0.198 -8.852 -13.821 1.00 94.12 116 ILE A N 1
ATOM 947 C CA . ILE A 1 116 ? -1.202 -9.744 -14.418 1.00 94.12 116 ILE A CA 1
ATOM 948 C C . ILE A 1 116 ? -0.773 -11.201 -14.229 1.00 94.12 116 ILE A C 1
ATOM 950 O O . ILE A 1 116 ? -1.554 -12.021 -13.755 1.00 94.12 116 ILE A O 1
ATOM 954 N N . ILE A 1 117 ? 0.482 -11.520 -14.543 1.00 93.25 117 ILE A N 1
ATOM 955 C CA . ILE A 1 117 ? 1.017 -12.878 -14.395 1.00 93.25 117 ILE A CA 1
ATOM 956 C C . ILE A 1 117 ? 1.040 -13.297 -12.925 1.00 93.25 117 ILE A C 1
ATOM 958 O O . ILE A 1 117 ? 0.618 -14.402 -12.607 1.00 93.25 117 ILE A O 1
ATOM 962 N N . TYR A 1 118 ? 1.441 -12.403 -12.019 1.00 94.00 118 TYR A N 1
ATOM 963 C CA . TYR A 1 118 ? 1.389 -12.652 -10.580 1.00 94.00 118 TYR A CA 1
ATOM 964 C C . TYR A 1 118 ? -0.023 -13.030 -10.120 1.00 94.00 118 TYR A C 1
ATOM 966 O O . TYR A 1 118 ? -0.184 -13.972 -9.349 1.00 94.00 118 TYR A O 1
ATOM 974 N N . LYS A 1 119 ? -1.056 -12.325 -10.602 1.00 94.50 119 LYS A N 1
ATOM 975 C CA . LYS A 1 119 ? -2.448 -12.611 -10.235 1.00 94.50 119 LYS A CA 1
ATOM 976 C C . LYS A 1 119 ? -2.875 -14.032 -10.622 1.00 94.50 119 LYS A C 1
ATOM 978 O O . LYS A 1 119 ? -3.578 -14.673 -9.845 1.00 94.50 119 LYS A O 1
ATOM 983 N N . TYR A 1 120 ? -2.504 -14.493 -11.816 1.00 93.00 120 TYR A N 1
ATOM 984 C CA . TYR A 1 120 ? -2.980 -15.772 -12.359 1.00 93.00 120 TYR A CA 1
ATOM 985 C C . TYR A 1 120 ? -2.087 -16.964 -12.002 1.00 93.00 120 TYR A C 1
ATOM 987 O O . TYR A 1 120 ? -2.607 -18.031 -11.682 1.00 93.00 120 TYR A O 1
ATOM 995 N N . ASP A 1 121 ? -0.769 -16.777 -11.999 1.00 91.00 121 ASP A N 1
ATOM 996 C CA . ASP A 1 121 ? 0.204 -17.861 -11.829 1.00 91.00 121 ASP A CA 1
ATOM 997 C C . ASP A 1 121 ? 0.925 -17.813 -10.469 1.00 91.00 121 ASP A C 1
ATOM 999 O O . ASP A 1 121 ? 1.655 -18.737 -10.104 1.00 91.00 121 ASP A O 1
ATOM 1003 N N . GLY A 1 122 ? 0.740 -16.732 -9.708 1.00 87.50 122 GLY A N 1
ATOM 1004 C CA . GLY A 1 122 ? 1.382 -16.509 -8.418 1.00 87.50 122 GLY A CA 1
ATOM 1005 C C . GLY A 1 122 ? 2.822 -15.991 -8.506 1.00 87.50 122 GLY A C 1
ATOM 1006 O O . GLY A 1 122 ? 3.435 -15.884 -9.569 1.00 87.50 122 GLY A O 1
ATOM 1007 N N . ALA A 1 123 ? 3.383 -15.694 -7.332 1.00 82.25 123 ALA A N 1
ATOM 1008 C CA . ALA A 1 123 ? 4.708 -15.092 -7.160 1.00 82.25 123 ALA A CA 1
ATOM 1009 C C . ALA A 1 123 ? 5.847 -15.889 -7.832 1.00 82.25 123 ALA A C 1
ATOM 1011 O O . ALA A 1 123 ? 6.759 -15.326 -8.434 1.00 82.25 123 ALA A O 1
ATOM 1012 N N . ASN A 1 124 ? 5.786 -17.219 -7.777 1.00 83.94 124 ASN A N 1
ATOM 1013 C CA . ASN A 1 124 ? 6.869 -18.077 -8.267 1.00 83.94 124 ASN A CA 1
ATOM 1014 C C . ASN A 1 124 ? 6.853 -18.292 -9.790 1.00 83.94 124 ASN A C 1
ATOM 1016 O O . ASN A 1 124 ? 7.695 -19.031 -10.309 1.00 83.94 124 ASN A O 1
ATOM 1020 N N . SER A 1 125 ? 5.907 -17.684 -10.512 1.00 86.75 125 SER A N 1
ATOM 1021 C CA . SER A 1 125 ? 5.846 -17.802 -11.965 1.00 86.75 125 SER A CA 1
ATOM 1022 C C . SER A 1 125 ? 7.033 -17.115 -12.632 1.00 86.75 125 SER A C 1
ATOM 1024 O O . SER A 1 125 ? 7.401 -15.990 -12.301 1.00 86.75 125 SER A O 1
ATOM 1026 N N . ARG A 1 126 ? 7.601 -17.791 -13.634 1.00 84.81 126 ARG A N 1
ATOM 1027 C CA . ARG A 1 126 ? 8.591 -17.223 -14.564 1.00 84.81 126 ARG A CA 1
ATOM 1028 C C . ARG A 1 126 ? 7.974 -16.850 -15.909 1.00 84.81 126 ARG A C 1
ATOM 1030 O O . ARG A 1 126 ? 8.700 -16.509 -16.842 1.00 84.81 126 ARG A O 1
ATOM 1037 N N . ALA A 1 127 ? 6.648 -16.942 -16.050 1.00 85.81 127 ALA A N 1
ATOM 1038 C CA . ALA A 1 127 ? 5.971 -16.680 -17.319 1.00 85.81 127 ALA A CA 1
ATOM 1039 C C . ALA A 1 127 ? 6.242 -15.255 -17.828 1.00 85.81 127 ALA A C 1
ATOM 1041 O O . ALA A 1 127 ? 6.388 -15.051 -19.032 1.00 85.81 127 ALA A O 1
ATOM 1042 N N . ASN A 1 128 ? 6.413 -14.287 -16.921 1.00 83.25 128 ASN A N 1
ATOM 1043 C CA . ASN A 1 128 ? 6.769 -12.911 -17.267 1.00 83.25 128 ASN A CA 1
ATOM 1044 C C . ASN A 1 128 ? 8.133 -12.834 -17.970 1.00 83.25 128 ASN A C 1
ATOM 1046 O O . ASN A 1 128 ? 8.258 -12.168 -18.993 1.00 83.25 128 ASN A O 1
ATOM 1050 N N . GLU A 1 129 ? 9.144 -13.550 -17.479 1.00 84.06 129 GLU A N 1
ATOM 1051 C CA . GLU A 1 129 ? 10.471 -13.598 -18.088 1.00 84.06 129 GLU A CA 1
ATOM 1052 C C . GLU A 1 129 ? 10.421 -14.194 -19.495 1.00 84.06 129 GLU A C 1
ATOM 1054 O O . GLU A 1 129 ? 11.080 -13.684 -20.400 1.00 84.06 129 GLU A O 1
ATOM 1059 N N . TYR A 1 130 ? 9.645 -15.265 -19.691 1.00 86.12 130 TYR A N 1
ATOM 1060 C CA . TYR A 1 130 ? 9.491 -15.891 -21.005 1.00 86.12 130 TYR A CA 1
ATOM 1061 C C . TYR A 1 130 ? 8.748 -14.983 -21.984 1.00 86.12 130 TYR A C 1
ATOM 1063 O O . TYR A 1 130 ? 9.219 -14.803 -23.104 1.00 86.12 130 TYR A O 1
ATOM 1071 N N . LEU A 1 131 ? 7.655 -14.349 -21.557 1.00 86.62 131 LEU A N 1
ATOM 1072 C CA . LEU A 1 131 ? 6.911 -13.392 -22.376 1.00 86.62 131 LEU A CA 1
ATOM 1073 C C . LEU A 1 131 ? 7.815 -12.242 -22.846 1.00 86.62 131 LEU A C 1
ATOM 1075 O O . LEU A 1 131 ? 7.853 -11.916 -24.031 1.00 86.62 131 LEU A O 1
ATOM 1079 N N . TRP A 1 132 ? 8.636 -11.693 -21.949 1.00 85.56 132 TRP A N 1
ATOM 1080 C CA . TRP A 1 132 ? 9.588 -10.636 -22.297 1.00 85.56 132 TRP A CA 1
ATOM 1081 C C . TRP A 1 132 ? 10.771 -11.100 -23.152 1.00 85.56 132 TRP A C 1
ATOM 1083 O O . TRP A 1 132 ? 11.386 -10.269 -23.819 1.00 85.56 132 TRP A O 1
ATOM 1093 N N . LYS A 1 133 ? 11.098 -12.398 -23.159 1.00 86.81 133 LYS A N 1
ATOM 1094 C CA . LYS A 1 133 ? 12.050 -12.980 -24.120 1.00 86.81 133 LYS A CA 1
ATOM 1095 C C . LYS A 1 133 ? 11.443 -13.143 -25.515 1.00 86.81 133 LYS A C 1
ATOM 1097 O O . LYS A 1 133 ? 12.198 -13.149 -26.473 1.00 86.81 133 LYS A O 1
ATOM 1102 N N . MET A 1 134 ? 10.121 -13.288 -25.628 1.00 84.81 134 MET A N 1
ATOM 1103 C CA . MET A 1 134 ? 9.425 -13.483 -26.909 1.00 84.81 134 MET A CA 1
ATOM 1104 C C . MET A 1 134 ? 9.119 -12.175 -27.646 1.00 84.81 134 MET A C 1
ATOM 1106 O O . MET A 1 134 ? 9.021 -12.175 -28.866 1.00 84.81 134 MET A O 1
ATOM 1110 N N . ILE A 1 135 ? 8.936 -11.075 -26.913 1.00 80.00 135 ILE A N 1
ATOM 1111 C CA . ILE A 1 135 ? 8.602 -9.751 -27.477 1.00 80.00 135 ILE A CA 1
ATOM 1112 C C . ILE A 1 135 ? 9.880 -8.941 -27.805 1.00 80.00 135 ILE A C 1
ATOM 1114 O O . ILE A 1 135 ? 9.803 -7.803 -28.260 1.00 80.00 135 ILE A O 1
ATOM 1118 N N . LYS A 1 136 ? 11.062 -9.519 -27.564 1.00 57.88 136 LYS A N 1
ATOM 1119 C CA . LYS A 1 136 ? 12.366 -8.902 -27.826 1.00 57.88 136 LYS A CA 1
ATOM 1120 C C . LYS A 1 136 ? 12.983 -9.352 -29.139 1.00 57.88 136 LYS A C 1
ATOM 1122 O O . LYS A 1 136 ? 12.893 -10.558 -29.444 1.00 57.88 136 LYS A O 1
#